Protein AF-O70430-F1 (afdb_monomer)

pLDDT: mean 89.24, std 6.29, range [63.44, 97.88]

Foldseek 3Di:
DVCCLPVVCVVVVVFQDPDPVSVVLVPDPVHDDSRGHPVSVVVSCCVPPVVVVVVVVVVVVVVVVVVVVVVVD

Solvent-accessible surface area (backbone atoms only — not comparable to full-atom values): 4275 Å² total; per-residue (Å²): 106,68,65,58,69,51,51,49,40,58,77,67,52,68,33,59,34,91,48,70,69,49,49,50,36,76,71,34,94,90,45,84,76,92,60,55,23,70,67,44,51,52,52,50,46,38,68,71,44,50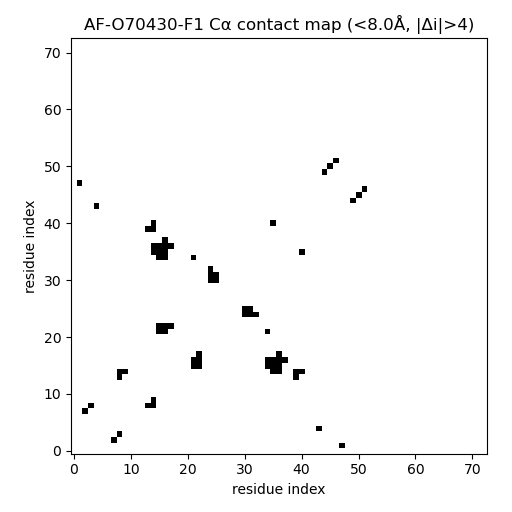,51,55,47,52,53,50,54,53,51,50,54,51,53,50,53,53,54,54,53,60,75,76,105

Structure (mmCIF, N/CA/C/O backbone):
data_AF-O70430-F1
#
_entry.id   AF-O70430-F1
#
loop_
_atom_site.group_PDB
_atom_site.id
_atom_site.type_symbol
_atom_site.label_atom_id
_atom_site.label_alt_id
_atom_site.label_comp_id
_atom_site.label_asym_id
_atom_site.label_entity_id
_atom_site.label_seq_id
_atom_site.pdbx_PDB_ins_code
_atom_site.Cartn_x
_atom_site.Cartn_y
_atom_site.Cartn_z
_atom_site.occupancy
_atom_site.B_iso_or_equiv
_atom_site.auth_seq_id
_atom_site.auth_comp_id
_atom_site.auth_asym_id
_atom_site.auth_atom_id
_atom_site.pdbx_PDB_model_num
ATOM 1 N N . ILE A 1 1 ? 3.072 -8.473 7.523 1.00 69.75 1 ILE A N 1
ATOM 2 C CA . ILE A 1 1 ? 2.298 -7.961 6.362 1.00 69.75 1 ILE A CA 1
ATOM 3 C C . ILE A 1 1 ? 2.986 -6.743 5.764 1.00 69.75 1 ILE A C 1
ATOM 5 O O . ILE A 1 1 ? 3.386 -6.827 4.615 1.00 69.75 1 ILE A O 1
ATOM 9 N N . SER A 1 2 ? 3.238 -5.681 6.538 1.00 78.56 2 SER A N 1
ATOM 10 C CA . SER A 1 2 ? 3.893 -4.462 6.032 1.00 78.56 2 SER A CA 1
ATOM 11 C C . SER A 1 2 ? 5.224 -4.736 5.323 1.00 78.56 2 SER A C 1
ATOM 13 O O . SER A 1 2 ? 5.408 -4.295 4.202 1.00 78.56 2 SER A O 1
ATOM 15 N N . ALA A 1 3 ? 6.100 -5.576 5.891 1.00 81.19 3 ALA A N 1
ATOM 16 C CA . ALA A 1 3 ? 7.354 -5.944 5.227 1.00 81.19 3 ALA A CA 1
ATOM 17 C C . ALA A 1 3 ? 7.152 -6.652 3.870 1.00 81.19 3 ALA A C 1
ATOM 19 O O . ALA A 1 3 ? 7.916 -6.414 2.944 1.00 81.19 3 ALA A O 1
ATOM 20 N N . LEU A 1 4 ? 6.112 -7.479 3.719 1.00 81.38 4 LEU A N 1
ATOM 21 C CA . LEU A 1 4 ? 5.827 -8.173 2.456 1.00 81.38 4 LEU A CA 1
ATOM 22 C C . LEU A 1 4 ? 5.268 -7.222 1.398 1.00 81.38 4 LEU A C 1
ATOM 24 O O . LEU A 1 4 ? 5.608 -7.351 0.233 1.00 81.38 4 LEU A O 1
ATOM 28 N N . VAL A 1 5 ? 4.439 -6.258 1.796 1.00 77.75 5 VAL A N 1
ATOM 29 C CA . VAL A 1 5 ? 3.874 -5.270 0.865 1.00 77.75 5 VAL A CA 1
ATOM 30 C C . VAL A 1 5 ? 4.915 -4.211 0.487 1.00 77.75 5 VAL A C 1
ATOM 32 O O . VAL A 1 5 ? 4.871 -3.689 -0.620 1.00 77.75 5 VAL A O 1
ATOM 35 N N . SER A 1 6 ? 5.888 -3.935 1.360 1.00 81.94 6 SER A N 1
ATOM 36 C CA . SER A 1 6 ? 6.966 -2.982 1.083 1.00 81.94 6 SER A CA 1
ATOM 37 C C . SER A 1 6 ? 8.146 -3.621 0.346 1.00 81.94 6 SER A C 1
ATOM 39 O O . SER A 1 6 ? 8.467 -3.216 -0.765 1.00 81.94 6 SER A O 1
ATOM 41 N N . PHE A 1 7 ? 8.813 -4.622 0.928 1.00 84.88 7 PHE A N 1
ATOM 42 C CA . PHE A 1 7 ? 10.075 -5.133 0.378 1.00 84.88 7 PHE A CA 1
ATOM 43 C C . PHE A 1 7 ? 9.872 -5.938 -0.901 1.00 84.88 7 PHE A C 1
ATOM 45 O O . PHE A 1 7 ? 10.656 -5.807 -1.835 1.00 84.88 7 PHE A O 1
ATOM 52 N N . LEU A 1 8 ? 8.822 -6.756 -0.964 1.00 87.19 8 LEU A N 1
ATOM 53 C CA . LEU A 1 8 ? 8.644 -7.714 -2.052 1.00 87.19 8 LEU A CA 1
ATOM 54 C C . LEU A 1 8 ? 8.412 -7.006 -3.403 1.00 87.19 8 LEU A C 1
ATOM 56 O O . LEU A 1 8 ? 9.163 -7.280 -4.337 1.00 87.19 8 LEU A O 1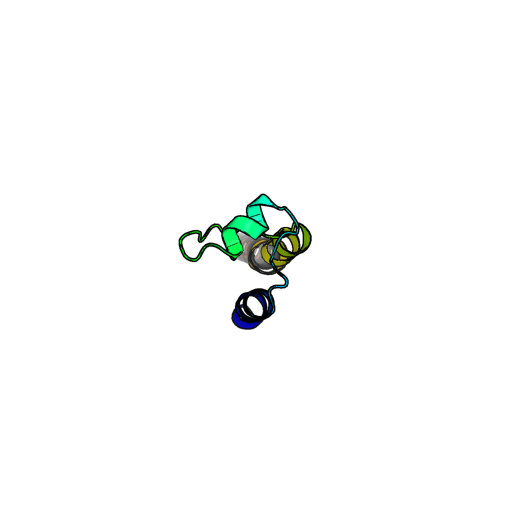
ATOM 60 N N . PRO A 1 9 ? 7.499 -6.023 -3.527 1.00 79.50 9 PRO A N 1
ATOM 61 C CA . PRO A 1 9 ? 7.301 -5.310 -4.789 1.00 79.50 9 PRO A CA 1
ATOM 62 C C . PRO A 1 9 ? 8.482 -4.414 -5.167 1.00 79.50 9 PRO A C 1
ATOM 64 O O . PRO A 1 9 ? 8.759 -4.245 -6.355 1.00 79.50 9 PRO A O 1
ATOM 67 N N . ILE A 1 10 ? 9.185 -3.852 -4.173 1.00 83.00 10 ILE A N 1
ATOM 68 C CA . ILE A 1 10 ? 10.346 -2.983 -4.397 1.00 83.00 10 ILE A CA 1
ATOM 69 C C . ILE A 1 10 ? 11.524 -3.784 -4.957 1.00 83.00 10 ILE A C 1
ATOM 71 O O . ILE A 1 10 ? 12.088 -3.395 -5.984 1.00 83.00 10 ILE A O 1
ATOM 75 N N . LEU A 1 11 ? 11.852 -4.914 -4.319 1.00 84.25 11 LEU A N 1
ATOM 76 C CA . LEU A 1 11 ? 12.950 -5.801 -4.715 1.00 84.25 11 LEU A CA 1
ATOM 77 C C . LEU A 1 11 ? 12.661 -6.531 -6.033 1.00 84.25 11 LEU A C 1
ATOM 79 O O . LEU A 1 11 ? 13.574 -6.742 -6.821 1.00 84.25 11 LEU A O 1
ATOM 83 N N . MET A 1 12 ? 11.395 -6.857 -6.310 1.00 86.25 12 MET A N 1
ATOM 84 C CA . MET A 1 12 ? 10.973 -7.469 -7.578 1.00 86.25 12 MET A CA 1
ATOM 85 C C . MET A 1 12 ? 10.785 -6.448 -8.715 1.00 86.25 12 MET A C 1
ATOM 87 O O . MET A 1 12 ? 10.387 -6.821 -9.816 1.00 86.25 12 MET A O 1
ATOM 91 N N . HIS A 1 13 ? 11.042 -5.157 -8.466 1.00 83.62 13 HIS A N 1
ATOM 92 C CA . HIS A 1 13 ? 10.894 -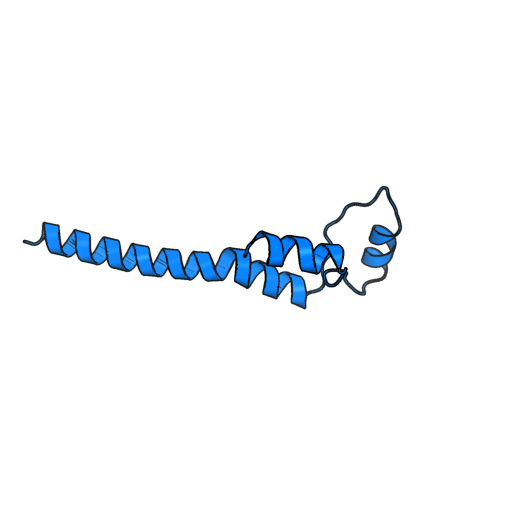4.054 -9.425 1.00 83.62 13 HIS A CA 1
ATOM 93 C C . HIS A 1 13 ? 9.490 -3.880 -10.038 1.00 83.62 13 HIS A C 1
ATOM 95 O O . HIS A 1 13 ? 9.329 -3.133 -11.003 1.00 83.62 13 HIS A O 1
ATOM 101 N N . TRP A 1 14 ? 8.451 -4.476 -9.446 1.00 84.31 14 TRP A N 1
ATOM 102 C CA . TRP A 1 14 ? 7.059 -4.363 -9.907 1.00 84.31 14 TRP A CA 1
ATOM 103 C C . TRP A 1 14 ? 6.462 -2.966 -9.729 1.00 84.31 14 TRP A C 1
ATOM 105 O O . TRP A 1 14 ? 5.393 -2.677 -10.257 1.00 84.31 14 TRP A O 1
ATOM 115 N N . TRP A 1 15 ? 7.136 -2.099 -8.978 1.00 86.81 15 TRP A N 1
ATOM 116 C CA . TRP A 1 15 ? 6.736 -0.713 -8.770 1.00 86.81 15 TRP A CA 1
ATOM 117 C C . TRP A 1 15 ? 7.132 0.217 -9.920 1.00 86.81 15 TRP A C 1
ATOM 119 O O . TRP A 1 15 ? 6.560 1.298 -10.022 1.00 86.81 15 TRP A O 1
ATOM 129 N N . ARG A 1 16 ? 8.092 -0.168 -10.774 1.00 87.62 16 ARG A N 1
ATOM 130 C CA . ARG A 1 16 ? 8.649 0.717 -11.807 1.00 87.62 16 ARG A CA 1
ATOM 131 C C . ARG A 1 16 ? 7.577 1.134 -12.819 1.00 87.62 16 ARG A C 1
ATOM 133 O O . ARG A 1 16 ? 6.796 0.309 -13.292 1.00 87.62 16 ARG A O 1
ATOM 140 N N . ALA A 1 17 ? 7.537 2.426 -13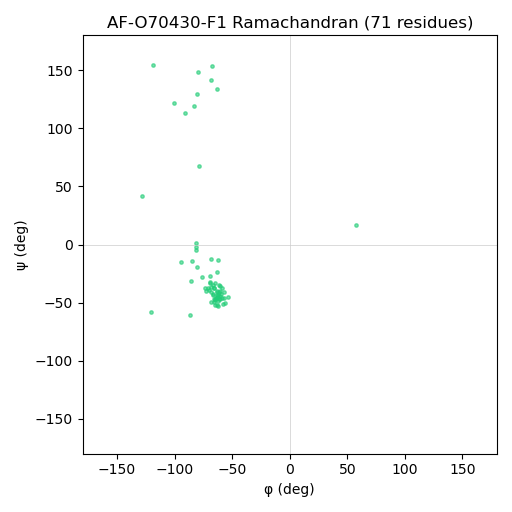.130 1.00 87.44 17 ALA A N 1
ATOM 141 C CA . ALA A 1 17 ? 6.712 2.991 -14.189 1.00 87.44 17 ALA A CA 1
ATOM 142 C C . ALA A 1 17 ? 7.371 2.778 -15.560 1.00 87.44 17 ALA A C 1
ATOM 144 O O . ALA A 1 17 ? 8.595 2.788 -15.674 1.00 87.44 17 ALA A O 1
ATOM 145 N N . GLU A 1 18 ? 6.560 2.630 -16.607 1.00 84.75 18 GLU A N 1
ATOM 146 C CA . GLU A 1 18 ? 7.046 2.423 -17.983 1.00 84.75 18 GLU A CA 1
ATOM 147 C C . GLU A 1 18 ? 7.453 3.719 -18.706 1.00 84.75 18 GLU A C 1
ATOM 149 O O . GLU A 1 18 ? 7.943 3.664 -19.828 1.00 84.75 18 GLU A O 1
ATOM 154 N N . ASN A 1 19 ? 7.300 4.886 -18.074 1.00 87.75 19 ASN A N 1
ATOM 155 C CA . ASN A 1 19 ? 7.622 6.174 -18.693 1.00 87.75 19 ASN A CA 1
ATOM 156 C C . ASN A 1 19 ? 9.138 6.345 -18.911 1.00 87.75 19 ASN A C 1
ATOM 158 O O . ASN A 1 19 ? 9.940 6.037 -18.025 1.00 87.75 19 ASN A O 1
ATOM 162 N N . ASP A 1 20 ? 9.535 6.939 -20.040 1.00 86.06 20 ASP A N 1
ATOM 163 C CA . ASP A 1 20 ? 10.951 7.135 -20.400 1.00 86.06 20 ASP A CA 1
ATOM 164 C C . ASP A 1 20 ? 11.732 8.006 -19.406 1.00 86.06 20 ASP A C 1
ATOM 166 O O . ASP A 1 20 ? 12.917 7.776 -19.162 1.00 86.06 20 ASP A O 1
ATOM 170 N N . GLU A 1 21 ? 11.087 9.012 -18.812 1.00 88.38 21 GLU A N 1
ATOM 171 C CA . GLU A 1 21 ? 11.689 9.844 -17.760 1.00 88.38 21 GLU A CA 1
ATOM 172 C C . GLU A 1 21 ? 11.943 9.041 -16.481 1.00 88.38 21 GLU A C 1
ATOM 174 O O . GLU A 1 21 ? 13.031 9.106 -15.909 1.00 88.38 21 GLU A O 1
ATOM 179 N N . ALA A 1 22 ? 10.978 8.208 -16.081 1.00 88.12 22 ALA A N 1
ATOM 180 C CA . ALA A 1 22 ? 11.105 7.338 -14.915 1.00 88.12 22 ALA A CA 1
ATOM 181 C C . ALA A 1 22 ? 12.243 6.331 -15.113 1.00 88.12 22 ALA A C 1
ATOM 183 O O . ALA A 1 22 ? 13.087 6.139 -14.241 1.00 88.12 22 ALA A O 1
ATOM 184 N N . ARG A 1 23 ? 12.315 5.741 -16.310 1.00 87.50 23 ARG A N 1
ATOM 185 C CA . ARG A 1 23 ? 13.352 4.781 -16.683 1.00 87.50 23 ARG A CA 1
ATOM 186 C C . ARG A 1 23 ? 14.744 5.408 -16.753 1.00 87.50 23 ARG A C 1
ATOM 188 O O . ARG A 1 23 ? 15.708 4.748 -16.372 1.00 87.50 23 ARG A O 1
ATOM 195 N N . ARG A 1 24 ? 14.860 6.671 -17.182 1.00 90.75 24 ARG A N 1
ATOM 196 C CA . ARG A 1 24 ? 16.110 7.443 -17.072 1.00 90.75 24 ARG A CA 1
ATOM 197 C C . ARG A 1 24 ? 16.529 7.618 -15.615 1.00 90.75 24 ARG A C 1
ATOM 199 O O . ARG A 1 24 ? 17.677 7.324 -15.303 1.00 90.75 24 ARG A O 1
ATOM 206 N N . CYS A 1 25 ? 15.601 7.994 -14.734 1.00 90.75 25 CYS A N 1
ATOM 207 C CA . CYS A 1 25 ? 15.888 8.109 -13.304 1.00 90.75 25 CYS A CA 1
ATOM 208 C C . CYS A 1 25 ? 16.337 6.770 -12.693 1.00 90.75 25 CYS A C 1
ATOM 210 O O . CYS A 1 25 ? 17.345 6.729 -12.003 1.00 90.75 25 CYS A O 1
ATOM 212 N N . TYR A 1 26 ? 15.679 5.647 -13.010 1.00 88.75 26 TYR A N 1
ATOM 213 C CA . TYR A 1 26 ? 16.064 4.336 -12.459 1.00 88.75 26 TYR A CA 1
ATOM 214 C C . TYR A 1 26 ? 17.470 3.864 -12.860 1.00 88.75 26 TYR A C 1
ATOM 216 O O . TYR A 1 26 ? 18.028 3.006 -12.177 1.00 88.75 26 TYR A O 1
ATOM 224 N N . ASN A 1 27 ? 18.007 4.363 -13.977 1.00 88.38 27 ASN A N 1
ATOM 225 C CA . ASN A 1 27 ? 19.339 4.009 -14.472 1.00 88.38 27 ASN A CA 1
ATOM 226 C C . ASN A 1 27 ? 20.424 4.998 -14.024 1.00 88.38 27 ASN A C 1
ATOM 228 O O . ASN A 1 27 ? 21.607 4.683 -14.149 1.00 88.38 27 ASN A O 1
ATOM 232 N N . ASP A 1 28 ? 20.047 6.179 -13.529 1.00 92.25 28 ASP A N 1
ATOM 233 C CA . ASP A 1 28 ? 20.986 7.143 -12.969 1.00 92.25 28 ASP A CA 1
ATOM 234 C C . ASP A 1 28 ? 21.135 6.893 -11.460 1.00 92.25 28 ASP A C 1
ATOM 236 O O . ASP A 1 28 ? 20.198 7.146 -10.703 1.00 92.25 28 ASP A O 1
ATOM 240 N N . PRO A 1 29 ? 22.307 6.448 -10.973 1.00 90.44 29 PRO A N 1
ATOM 241 C CA . PRO A 1 29 ? 22.527 6.235 -9.545 1.00 90.44 29 PRO A CA 1
ATOM 242 C C . PRO A 1 29 ? 22.417 7.519 -8.704 1.00 90.44 29 PRO A C 1
ATOM 244 O O . PRO A 1 29 ? 22.346 7.429 -7.480 1.00 90.44 29 PRO A O 1
ATOM 247 N N . LYS A 1 30 ? 22.412 8.710 -9.320 1.00 93.69 30 LYS A N 1
ATOM 248 C CA . LYS A 1 30 ? 22.169 9.984 -8.626 1.00 93.69 30 LYS A CA 1
ATOM 249 C C . LYS A 1 30 ? 20.684 10.321 -8.481 1.00 93.69 30 LYS A C 1
ATOM 251 O O . LYS A 1 30 ? 20.358 11.217 -7.704 1.00 93.69 30 LYS A O 1
ATOM 256 N N . CYS A 1 31 ? 19.796 9.635 -9.200 1.00 88.75 31 CYS A N 1
ATOM 257 C CA . CYS A 1 31 ? 18.363 9.897 -9.180 1.00 88.75 31 CYS A CA 1
ATOM 258 C C . CYS A 1 31 ? 17.639 8.887 -8.276 1.00 88.75 31 CYS A C 1
ATOM 260 O O . CYS A 1 31 ? 17.717 7.678 -8.480 1.00 88.75 31 CYS A O 1
ATOM 262 N N . CYS A 1 32 ? 16.927 9.384 -7.260 1.00 88.94 32 CYS A N 1
ATOM 263 C CA . CYS A 1 32 ? 16.178 8.569 -6.294 1.00 88.94 32 CYS A CA 1
ATOM 264 C C . CYS A 1 32 ? 14.726 9.056 -6.163 1.00 88.94 32 CYS A C 1
ATOM 266 O O . CYS A 1 32 ? 14.172 9.145 -5.067 1.00 88.94 32 CYS A O 1
ATOM 268 N N . ASP A 1 33 ? 14.106 9.392 -7.294 1.00 90.06 33 ASP A N 1
ATOM 269 C CA . ASP A 1 33 ? 12.698 9.770 -7.311 1.00 90.06 33 ASP A CA 1
ATOM 270 C C . ASP A 1 33 ? 11.810 8.528 -7.287 1.00 90.06 33 ASP A C 1
ATOM 272 O O . ASP A 1 33 ? 11.949 7.593 -8.084 1.00 90.06 33 ASP A O 1
ATOM 276 N N . PHE A 1 34 ? 10.847 8.527 -6.367 1.00 87.62 34 PHE A N 1
ATOM 277 C CA . PHE A 1 34 ? 9.896 7.435 -6.200 1.00 87.62 34 PHE A CA 1
ATOM 278 C C . PHE A 1 34 ? 8.779 7.504 -7.249 1.00 87.62 34 PHE A C 1
ATOM 280 O O . PHE A 1 34 ? 7.610 7.754 -6.951 1.00 87.62 34 PHE A O 1
ATOM 287 N N . VAL A 1 35 ? 9.145 7.285 -8.509 1.00 89.31 35 VAL A N 1
ATOM 288 C CA . VAL A 1 35 ? 8.189 7.198 -9.611 1.00 89.31 35 VAL A CA 1
ATOM 289 C C . VAL A 1 35 ? 7.631 5.784 -9.642 1.00 89.31 35 VAL A C 1
ATOM 291 O O . VAL A 1 35 ? 8.385 4.833 -9.805 1.00 89.31 35 VAL A O 1
ATOM 294 N N . THR A 1 36 ? 6.323 5.615 -9.471 1.00 88.56 36 THR A N 1
ATOM 295 C CA . THR A 1 36 ? 5.680 4.294 -9.444 1.00 88.56 36 THR A CA 1
ATOM 296 C C . THR A 1 36 ? 4.664 4.147 -10.566 1.00 88.56 36 THR A C 1
ATOM 298 O O . THR A 1 36 ? 4.108 5.136 -11.049 1.00 88.56 36 THR A O 1
ATOM 301 N N . ASN A 1 37 ? 4.390 2.917 -11.003 1.00 90.06 3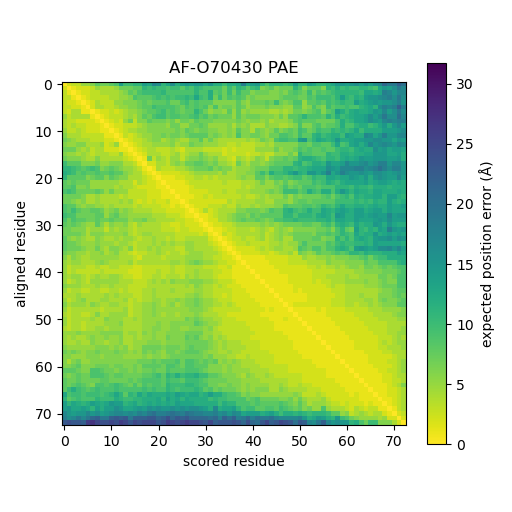7 ASN A N 1
ATOM 302 C CA . ASN A 1 37 ? 3.251 2.687 -11.884 1.00 90.06 37 ASN A CA 1
ATOM 303 C C . ASN A 1 37 ? 1.928 2.931 -11.134 1.00 90.06 37 ASN A C 1
ATOM 305 O O . ASN A 1 37 ? 1.831 2.796 -9.910 1.00 90.06 37 ASN A O 1
ATOM 309 N N . ARG A 1 38 ? 0.882 3.287 -11.887 1.00 89.94 38 ARG A N 1
ATOM 310 C CA . ARG A 1 38 ? -0.430 3.618 -11.309 1.00 89.94 38 ARG A CA 1
ATOM 311 C C . ARG A 1 38 ? -1.024 2.462 -10.503 1.00 89.94 38 ARG A C 1
ATOM 313 O O . ARG A 1 38 ? -1.634 2.701 -9.467 1.00 89.94 38 ARG A O 1
ATOM 320 N N . ALA A 1 39 ? -0.839 1.224 -10.961 1.00 90.06 39 ALA A N 1
ATOM 321 C CA . ALA A 1 39 ? -1.393 0.043 -10.304 1.00 90.06 39 ALA A CA 1
ATOM 322 C C . ALA A 1 39 ? -0.792 -0.165 -8.905 1.00 90.06 39 ALA A C 1
ATOM 324 O O . ALA A 1 39 ? -1.524 -0.338 -7.932 1.00 90.06 39 ALA A O 1
ATOM 325 N N . TYR A 1 40 ? 0.531 -0.079 -8.795 1.00 89.31 40 TYR A N 1
ATOM 326 C CA . TYR A 1 40 ? 1.269 -0.188 -7.547 1.00 89.31 40 TYR A CA 1
ATOM 327 C C . TYR A 1 40 ? 0.967 0.982 -6.616 1.00 89.31 40 TYR A C 1
ATOM 329 O O . TYR A 1 40 ? 0.736 0.751 -5.433 1.00 89.31 40 TYR A O 1
ATOM 337 N N . ALA A 1 41 ? 0.898 2.213 -7.137 1.00 90.88 41 ALA A N 1
ATOM 338 C CA . ALA A 1 41 ? 0.522 3.380 -6.344 1.00 90.88 41 ALA A CA 1
ATOM 339 C C . ALA A 1 41 ? -0.846 3.177 -5.673 1.00 90.88 41 ALA A C 1
ATOM 341 O O . ALA A 1 41 ? -0.965 3.296 -4.457 1.00 90.88 41 ALA A O 1
ATOM 342 N N . ILE A 1 42 ? -1.862 2.775 -6.444 1.00 93.50 42 ILE A N 1
ATOM 343 C CA . ILE A 1 42 ? -3.212 2.540 -5.919 1.00 93.50 42 ILE A CA 1
ATOM 344 C C . ILE A 1 42 ? -3.211 1.375 -4.922 1.00 93.50 42 ILE A C 1
ATOM 346 O O . ILE A 1 42 ? -3.681 1.530 -3.796 1.00 93.50 42 ILE A O 1
ATOM 350 N N . ALA A 1 43 ? -2.667 0.217 -5.303 1.00 90.69 43 ALA A N 1
ATOM 351 C CA . ALA A 1 43 ? -2.691 -0.976 -4.460 1.00 90.69 43 ALA A CA 1
ATOM 352 C C . ALA A 1 43 ? -1.931 -0.769 -3.139 1.00 90.69 43 ALA A C 1
ATOM 354 O O . ALA A 1 43 ? -2.444 -1.100 -2.069 1.00 90.69 43 ALA A O 1
ATOM 355 N N . SER A 1 44 ? -0.739 -0.171 -3.202 1.00 89.88 44 SER A N 1
ATOM 356 C CA . SER A 1 44 ? 0.088 0.110 -2.029 1.00 89.88 44 SER A CA 1
ATOM 357 C C . SER A 1 44 ? -0.599 1.092 -1.079 1.00 89.88 44 SER A C 1
ATOM 359 O O . SER A 1 44 ? -0.676 0.822 0.123 1.00 89.88 44 SER A O 1
ATOM 361 N N . SER A 1 45 ? -1.182 2.181 -1.599 1.00 93.00 45 SER A N 1
ATOM 362 C CA . SER A 1 45 ? -1.938 3.138 -0.783 1.00 93.00 45 SER A CA 1
ATOM 363 C C . SER A 1 45 ? -3.171 2.503 -0.141 1.00 93.00 45 SER A C 1
ATOM 365 O O . SER A 1 45 ? -3.449 2.746 1.035 1.00 93.00 45 SER A O 1
ATOM 367 N N . VAL A 1 46 ? -3.903 1.661 -0.876 1.00 93.81 46 VAL A N 1
ATOM 368 C CA . VAL A 1 46 ? -5.096 0.982 -0.352 1.00 93.81 46 VAL A CA 1
ATOM 369 C C . VAL A 1 46 ? -4.743 0.052 0.797 1.00 93.81 46 VAL A C 1
ATOM 371 O O . VAL A 1 46 ? -5.326 0.170 1.874 1.00 93.81 46 VAL A O 1
ATOM 374 N N . VAL A 1 47 ? -3.767 -0.831 0.605 1.00 90.94 47 VAL A N 1
ATOM 375 C CA . VAL A 1 47 ? -3.409 -1.833 1.615 1.00 90.94 47 VAL A CA 1
ATOM 376 C C . VAL A 1 47 ? -2.725 -1.197 2.824 1.00 90.94 47 VAL A C 1
ATOM 378 O O . VAL A 1 47 ? -2.980 -1.607 3.955 1.00 90.94 47 VAL A O 1
ATOM 381 N N . SER A 1 48 ? -1.880 -0.187 2.606 1.00 90.44 48 SER A N 1
ATOM 382 C CA . SER A 1 48 ? -1.065 0.396 3.678 1.00 90.44 48 SER A CA 1
ATOM 383 C C . SER A 1 48 ? -1.789 1.480 4.471 1.00 90.44 48 SER A C 1
ATOM 385 O O . SER A 1 48 ? -1.518 1.635 5.658 1.00 90.44 48 SER A O 1
ATOM 387 N N . PHE A 1 49 ? -2.695 2.232 3.839 1.00 93.25 49 PHE A N 1
ATOM 388 C CA . PHE A 1 49 ? -3.347 3.381 4.468 1.00 93.25 49 PHE A CA 1
ATOM 389 C C . PHE A 1 49 ? -4.865 3.239 4.523 1.00 93.25 49 PHE A C 1
ATOM 391 O O . PHE A 1 49 ? -5.431 3.252 5.613 1.00 93.25 49 PHE A O 1
ATOM 398 N N . TYR A 1 50 ? -5.539 3.069 3.382 1.00 94.62 50 TYR A N 1
ATOM 399 C CA . TYR A 1 50 ? -7.004 3.153 3.357 1.00 94.62 50 TYR A CA 1
ATOM 400 C C . TYR A 1 50 ? -7.694 1.998 4.091 1.00 94.62 50 TYR A C 1
ATOM 402 O O . TYR A 1 50 ? -8.646 2.239 4.828 1.00 94.62 50 TYR A O 1
ATOM 410 N N . VAL A 1 51 ? -7.209 0.760 3.957 1.00 94.00 51 VAL A N 1
ATOM 411 C CA . VAL A 1 51 ? -7.779 -0.394 4.671 1.00 94.00 51 VAL A CA 1
ATOM 412 C C . VAL A 1 51 ? -7.640 -0.226 6.195 1.00 94.00 51 VAL A C 1
ATOM 414 O O . VAL A 1 51 ? -8.667 -0.272 6.879 1.00 94.00 51 VAL A O 1
ATOM 417 N N . PRO A 1 52 ? -6.440 0.048 6.753 1.00 94.50 52 PRO A N 1
ATOM 418 C CA . PRO A 1 52 ? -6.304 0.372 8.173 1.00 94.50 52 PRO A CA 1
ATOM 419 C C . PRO A 1 52 ? -7.144 1.577 8.609 1.00 94.50 52 PRO A C 1
ATOM 421 O O . PRO A 1 52 ? -7.773 1.518 9.663 1.00 94.50 52 PRO A O 1
ATOM 424 N N . LEU A 1 53 ? -7.210 2.642 7.800 1.00 96.12 53 LEU A N 1
ATOM 425 C CA . LEU A 1 53 ? -7.997 3.842 8.100 1.00 96.12 53 LEU A CA 1
ATOM 426 C C . LEU A 1 53 ? -9.491 3.520 8.238 1.00 96.12 53 LEU A C 1
ATOM 428 O O . LEU A 1 53 ? -10.122 3.935 9.209 1.00 96.12 53 LEU A O 1
ATOM 432 N N . CYS A 1 54 ? -10.055 2.752 7.303 1.00 96.88 54 CYS A N 1
ATOM 433 C CA . CYS A 1 54 ? -11.456 2.337 7.346 1.00 96.88 54 CYS A CA 1
ATOM 434 C C . CYS A 1 54 ? -11.756 1.459 8.567 1.00 96.88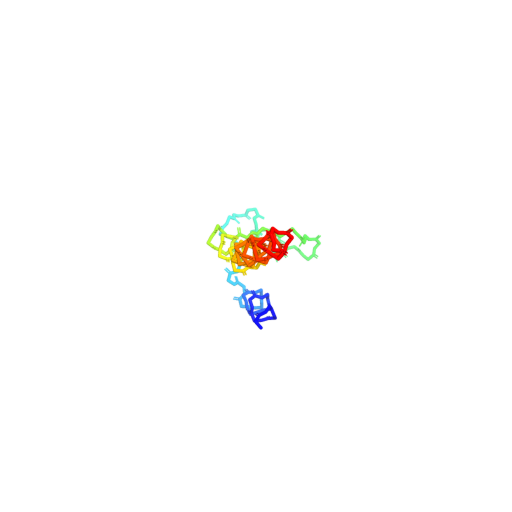 54 CYS A C 1
ATOM 436 O O . CYS A 1 54 ? -12.764 1.675 9.243 1.00 96.88 54 CYS A O 1
ATOM 438 N N . ILE A 1 55 ? -10.876 0.500 8.877 1.00 97.19 55 ILE A N 1
ATOM 439 C CA . ILE A 1 55 ? -11.028 -0.369 10.052 1.00 97.19 55 ILE A CA 1
ATOM 440 C C . ILE A 1 55 ? -10.991 0.471 11.330 1.00 97.19 55 ILE A C 1
ATOM 442 O O . ILE A 1 55 ? -11.884 0.350 12.167 1.00 97.19 55 ILE A O 1
ATOM 446 N N . MET A 1 56 ? -10.005 1.361 11.457 1.00 96.19 56 MET A N 1
ATOM 447 C CA . MET A 1 56 ? -9.869 2.258 12.604 1.00 96.19 56 MET A CA 1
ATOM 448 C C . MET A 1 56 ? -11.115 3.125 12.776 1.00 96.19 56 MET A C 1
ATOM 450 O O . MET A 1 56 ? -11.710 3.122 13.850 1.00 96.19 56 MET A O 1
ATOM 454 N N . ALA A 1 57 ? -11.567 3.806 11.722 1.00 97.38 57 ALA A N 1
ATOM 455 C CA . ALA A 1 57 ? -12.758 4.648 11.782 1.00 97.38 57 ALA A CA 1
ATOM 456 C C . ALA A 1 57 ? -13.997 3.860 12.244 1.00 97.38 57 ALA A C 1
ATOM 458 O O . ALA A 1 57 ? -14.719 4.304 13.137 1.00 97.38 57 ALA A O 1
ATOM 459 N N . PHE A 1 58 ? -14.224 2.662 11.695 1.00 97.75 58 PHE A N 1
ATOM 460 C CA . PHE A 1 58 ? -15.362 1.826 12.078 1.00 97.75 58 PHE A CA 1
ATOM 461 C C . PHE A 1 58 ? -15.279 1.346 13.532 1.00 97.75 58 PHE A C 1
ATOM 463 O O . PHE A 1 58 ? -16.261 1.440 14.276 1.00 97.75 58 PHE A O 1
ATOM 470 N N . VAL A 1 59 ? -14.114 0.850 13.954 1.00 97.88 59 VAL A N 1
ATOM 471 C CA . VAL A 1 59 ? -13.900 0.348 15.317 1.00 97.88 59 VAL A CA 1
ATOM 472 C C . VAL A 1 59 ? -14.048 1.480 16.330 1.00 97.88 59 VAL A C 1
ATOM 474 O O . VAL A 1 59 ? -14.781 1.324 17.305 1.00 97.88 59 VAL A O 1
ATOM 477 N N . TYR A 1 60 ? -13.452 2.647 16.084 1.00 97.19 60 TYR A N 1
ATOM 478 C CA . TYR A 1 60 ? -13.574 3.788 16.991 1.00 97.19 60 TYR A CA 1
ATOM 479 C C . TYR A 1 60 ? -14.999 4.329 17.071 1.00 97.19 60 TYR A C 1
ATOM 481 O O . TYR A 1 60 ? -15.459 4.654 18.165 1.00 97.19 60 TYR A O 1
ATOM 489 N N . LEU A 1 61 ? -15.743 4.355 15.961 1.00 97.00 61 LEU A N 1
ATOM 490 C CA . LEU A 1 61 ? -17.167 4.696 15.997 1.00 97.00 61 LEU A CA 1
ATOM 491 C C . LEU A 1 61 ? -17.963 3.710 16.861 1.00 97.00 61 LEU A C 1
ATOM 493 O O . LEU A 1 61 ? -18.849 4.125 17.608 1.00 97.00 61 LEU A O 1
ATOM 497 N N . ARG A 1 62 ? -17.654 2.409 16.801 1.00 96.31 62 ARG A N 1
ATOM 498 C CA . ARG A 1 62 ? -18.287 1.399 17.664 1.00 96.31 62 ARG A CA 1
ATOM 499 C C . ARG A 1 62 ? -17.935 1.613 19.134 1.00 96.31 62 ARG A C 1
ATOM 501 O O . ARG A 1 62 ? -18.848 1.660 19.953 1.00 96.31 62 ARG A O 1
ATOM 508 N N . VAL A 1 63 ? -16.656 1.811 19.455 1.00 96.25 63 VAL A N 1
ATOM 509 C CA . VAL A 1 63 ? -16.193 2.081 20.827 1.00 96.25 63 VAL A CA 1
ATOM 510 C C . VAL A 1 63 ? -16.859 3.336 21.389 1.00 96.25 63 VAL A C 1
ATOM 512 O O . VAL A 1 63 ? -17.396 3.305 22.494 1.0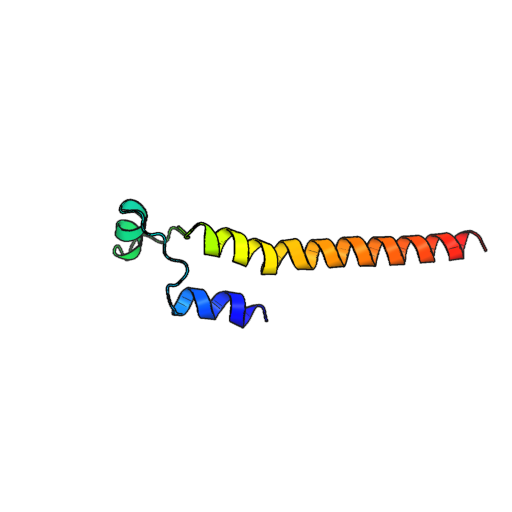0 96.25 63 VAL A O 1
ATOM 515 N N . PHE A 1 64 ? -16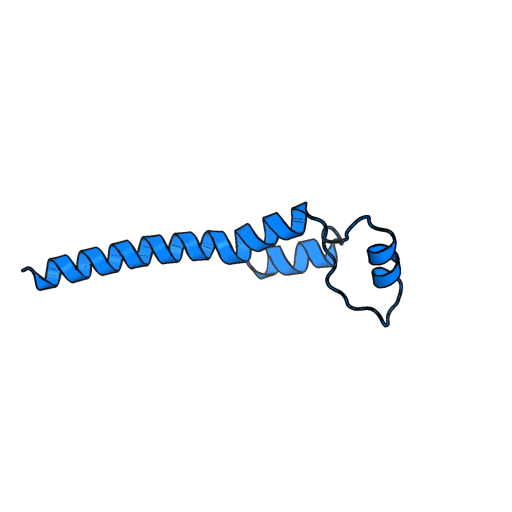.910 4.418 20.610 1.00 95.38 64 PHE A N 1
ATOM 516 C CA . PHE A 1 64 ? -17.560 5.661 21.017 1.00 95.38 64 PHE A CA 1
ATOM 517 C C . PHE A 1 64 ? -19.059 5.471 21.284 1.00 95.38 64 PHE A C 1
ATOM 519 O O . PHE A 1 64 ? -19.586 5.976 22.274 1.00 95.38 64 PHE A O 1
ATOM 526 N N . ARG A 1 65 ? -19.755 4.693 20.443 1.00 94.94 65 ARG A N 1
ATOM 527 C CA . ARG A 1 65 ? -21.175 4.370 20.653 1.00 94.94 65 ARG A CA 1
ATOM 528 C C . ARG A 1 65 ? -21.405 3.568 21.931 1.00 94.94 65 ARG A C 1
ATOM 530 O O . ARG A 1 65 ? -22.382 3.840 22.622 1.00 94.94 65 ARG A O 1
ATOM 537 N N . GLU A 1 66 ? -20.543 2.607 22.254 1.00 94.31 66 GLU A N 1
ATOM 538 C CA . GLU A 1 66 ? -20.664 1.846 23.505 1.00 94.31 66 GLU A CA 1
ATOM 539 C C . GLU A 1 66 ? -20.339 2.709 24.733 1.00 94.31 66 GLU A C 1
ATOM 541 O O . GLU A 1 66 ? -21.0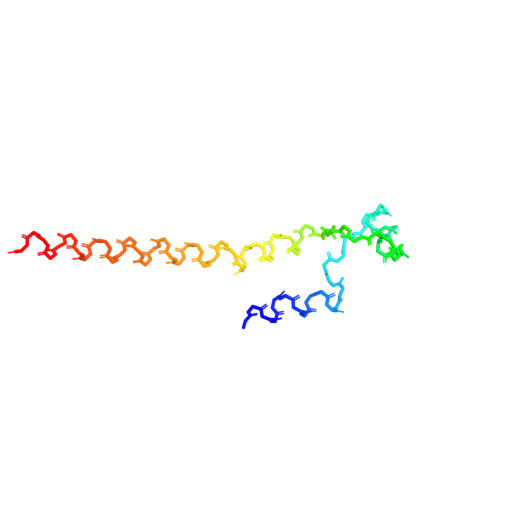70 2.655 25.721 1.00 94.31 66 GLU A O 1
ATOM 546 N N . ALA A 1 67 ? -19.332 3.583 24.652 1.00 94.12 67 ALA A N 1
ATOM 547 C CA . ALA A 1 67 ? -19.041 4.551 25.710 1.00 94.12 67 ALA A CA 1
ATOM 548 C C . ALA A 1 67 ? -20.232 5.493 25.966 1.00 94.12 67 ALA A C 1
ATOM 550 O O . ALA A 1 67 ? -20.619 5.705 27.114 1.00 94.12 67 ALA A O 1
ATOM 551 N N . GLN A 1 68 ? -20.893 5.991 24.913 1.00 93.19 68 GLN A N 1
ATOM 552 C CA . GLN A 1 68 ? -22.088 6.826 25.074 1.00 93.19 68 GLN A CA 1
ATOM 553 C C . GLN A 1 68 ? -23.274 6.089 25.708 1.00 93.19 68 GLN A C 1
ATOM 555 O O . GLN A 1 68 ? -24.059 6.711 26.424 1.00 93.19 68 GLN A O 1
ATOM 560 N N . LYS A 1 69 ? -23.434 4.783 25.464 1.00 92.81 69 LYS A N 1
ATOM 561 C CA . LYS A 1 69 ? -24.484 3.993 26.124 1.00 92.81 69 LYS A CA 1
ATOM 562 C C . LYS A 1 69 ? -24.220 3.828 27.617 1.00 92.81 69 LYS A C 1
ATOM 564 O O . LYS A 1 69 ? -25.177 3.847 28.379 1.00 92.81 69 LYS A O 1
ATOM 569 N N . GLN A 1 70 ? -22.956 3.687 28.024 1.00 87.81 70 GLN A N 1
ATOM 570 C CA . GLN A 1 70 ? -22.595 3.578 29.440 1.00 87.81 70 GLN A CA 1
ATOM 571 C C . GLN A 1 70 ? -22.885 4.870 30.209 1.00 87.81 70 GLN A C 1
ATOM 573 O O . GLN A 1 70 ? -23.378 4.794 31.321 1.00 87.81 70 GLN A O 1
ATOM 578 N N . VAL A 1 71 ? -22.663 6.043 29.605 1.00 89.00 71 VAL A N 1
ATOM 579 C CA . VAL A 1 71 ? -22.964 7.345 30.240 1.00 89.00 71 VAL A CA 1
ATOM 580 C C . VAL A 1 71 ? -24.470 7.594 30.393 1.00 89.00 71 VAL A C 1
ATOM 582 O O . VAL A 1 71 ? -24.889 8.336 31.272 1.00 89.00 71 VAL A O 1
ATOM 585 N N . LYS A 1 72 ? -25.300 7.000 29.527 1.00 78.38 72 LYS A N 1
ATOM 586 C CA . LYS A 1 72 ? -26.766 7.124 29.599 1.00 78.38 72 LYS A CA 1
ATOM 587 C C . LYS A 1 72 ? -27.416 6.183 30.620 1.00 78.38 72 LYS A C 1
ATOM 589 O O . LYS A 1 72 ? -28.637 6.237 30.760 1.00 78.38 72 LYS A O 1
ATOM 594 N N . LYS A 1 73 ? -26.642 5.304 31.256 1.00 63.44 73 LYS A N 1
ATOM 595 C CA . LYS A 1 73 ? -27.114 4.345 32.254 1.00 63.44 73 LYS A CA 1
ATOM 596 C C . LYS A 1 73 ? -26.791 4.852 33.652 1.00 63.44 73 LYS A C 1
ATOM 598 O O . LYS A 1 73 ? -27.652 4.641 34.529 1.00 63.44 73 LYS A O 1
#

Sequence (73 aa):
ISALVSFLPILMHWWRAENDEARRCYNDPKCCDFVTNRAYAIASSVVSFYVPLCIMAFVYLRVFREAQKQVKK

InterPro domains:
  IPR000276 G protein-coupled receptor, rhodopsin-like [PF00001] (1-72)
  IPR017452 GPCR, rhodopsin-like, 7TM [PS50262] (1-73)

Organism: Meriones unguiculatus (NCBI:txid10047)

Radius of gyration: 19.78 Å; Cα contacts (8 Å, |Δi|>4): 35; chains: 1; bounding box: 50×18×53 Å

Secondary structure (DSSP, 8-state):
-HHHHHHHHHHTTTTB---HHHHHHHH-TT-----B-HHHHHHHHIIIIIHHHHHHHHHHHHHHHHHHHHHT-

Mean predicted aligned error: 6.45 Å

Nearest PDB structures (foldseek):
  2ycy-assembly1_A  TM=9.523E-01  e=2.316E-07  Meleagris gallopavo
  2ycz-assembly1_A  TM=9.611E-01  e=3.780E-07  Meleagris gallopavo
  5jqh-assembly1_A  TM=9.731E-01  e=2.681E-06  Tequatrovirus T4
  5jqh-assembly2_B  TM=9.723E-01  e=2.681E-06  Tequatrovirus T4
  8w1v-assembly1_A  TM=9.571E-01  e=2.875E-06  Homo sapiens